Protein AF-A0AAN6MB49-F1 (afdb_monomer_lite)

Secondary structure (DSSP, 8-state):
-----PPP-TT----HHHHHHHHTSTT------HHHHHHHHHHHHHHHHHHHHHHHHHHHHHHHHHHHHHHHH-HHHHHHHHHHHHHHHHHHHHHHHHHHHHHHHHHHHHHT-GGGT------HHHHHHHHHHHHHHHHHHHHHHHHHHTSPPHHHHHTTSS----------

Structure (mmCIF, N/CA/C/O backbone):
data_AF-A0AAN6MB49-F1
#
_entry.id   AF-A0AAN6MB49-F1
#
loop_
_atom_site.group_PDB
_atom_site.id
_atom_site.type_symbol
_atom_site.label_atom_id
_atom_site.label_alt_id
_atom_site.label_comp_id
_atom_site.label_asym_id
_atom_site.label_entity_id
_atom_site.label_seq_id
_atom_site.pdbx_PDB_ins_code
_atom_site.Cartn_x
_atom_site.Cartn_y
_atom_site.Cartn_z
_atom_site.occupancy
_atom_site.B_iso_or_equiv
_atom_site.auth_seq_id
_atom_site.auth_comp_id
_atom_site.auth_asym_id
_atom_site.auth_atom_id
_atom_site.pdbx_PDB_model_num
ATOM 1 N N . GLY A 1 1 ? -34.827 0.804 7.823 1.00 46.06 1 GLY A N 1
ATOM 2 C CA . GLY A 1 1 ? -33.842 1.177 6.790 1.00 46.06 1 GLY A CA 1
ATOM 3 C C . GLY A 1 1 ? -32.952 2.252 7.360 1.00 46.06 1 GLY A C 1
ATOM 4 O O . GLY A 1 1 ? -33.465 3.078 8.101 1.00 46.06 1 GLY A O 1
ATOM 5 N N . ILE A 1 2 ? -31.649 2.209 7.085 1.00 53.31 2 ILE A N 1
ATOM 6 C CA . ILE A 1 2 ? -30.709 3.249 7.525 1.00 53.31 2 ILE A CA 1
ATOM 7 C C . ILE A 1 2 ? -31.136 4.607 6.949 1.00 53.31 2 ILE A C 1
ATOM 9 O O . ILE A 1 2 ? -31.195 4.780 5.736 1.00 53.31 2 ILE A O 1
ATOM 13 N N . THR A 1 3 ? -31.508 5.545 7.814 1.00 75.94 3 THR A N 1
ATOM 14 C CA . THR A 1 3 ? -32.017 6.869 7.417 1.00 75.94 3 THR A CA 1
ATOM 15 C C . THR A 1 3 ? -30.900 7.890 7.225 1.00 75.94 3 THR A C 1
ATOM 17 O O . THR A 1 3 ? -31.117 8.908 6.573 1.00 75.94 3 THR A O 1
ATOM 20 N N . PHE A 1 4 ? -29.699 7.612 7.743 1.00 71.88 4 PHE A N 1
ATOM 21 C CA . PHE A 1 4 ? -28.551 8.504 7.653 1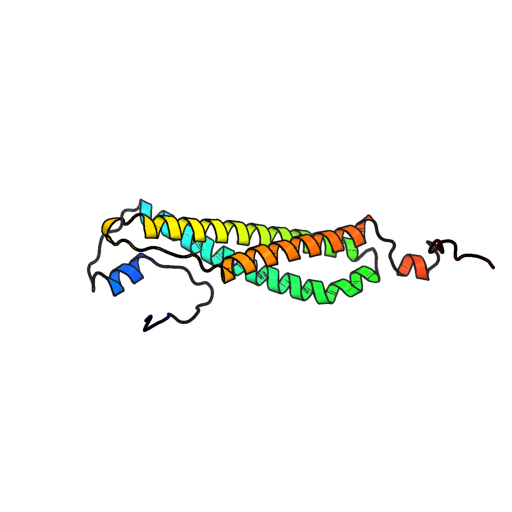.00 71.88 4 PHE A CA 1
ATOM 22 C C . PHE A 1 4 ? -27.232 7.722 7.617 1.00 71.88 4 PHE A C 1
ATOM 24 O O . PHE A 1 4 ? -27.004 6.824 8.428 1.00 71.88 4 PHE A O 1
ATOM 31 N N . CYS A 1 5 ? -26.352 8.079 6.681 1.00 74.06 5 CYS A N 1
ATOM 32 C CA . CYS A 1 5 ? -24.956 7.653 6.668 1.00 74.06 5 CYS A CA 1
ATOM 33 C C . CYS A 1 5 ? -24.071 8.891 6.758 1.00 74.06 5 CYS A C 1
ATOM 35 O O . CYS A 1 5 ? -24.275 9.853 6.017 1.00 74.06 5 CYS A O 1
ATOM 37 N N . SER A 1 6 ? -23.076 8.850 7.643 1.00 75.88 6 SER A N 1
ATOM 38 C CA . SER A 1 6 ? -22.078 9.914 7.735 1.00 75.88 6 SER A CA 1
ATOM 39 C C . SER A 1 6 ? -21.291 10.017 6.417 1.00 75.88 6 SER A C 1
ATOM 41 O O . SER A 1 6 ? -20.937 8.976 5.848 1.00 75.88 6 SER A O 1
ATOM 43 N N . PRO A 1 7 ? -21.022 11.231 5.901 1.00 79.00 7 PRO A N 1
ATOM 44 C CA . PRO A 1 7 ? -20.226 11.401 4.693 1.00 79.00 7 PRO A CA 1
ATOM 45 C C . PRO A 1 7 ? -18.797 10.865 4.895 1.00 79.00 7 PRO A C 1
ATOM 47 O O . PRO A 1 7 ? -18.259 10.922 6.005 1.00 79.00 7 PRO A O 1
ATOM 50 N N . PRO A 1 8 ? -18.146 10.356 3.834 1.00 76.88 8 PRO A N 1
ATOM 51 C CA . PRO A 1 8 ? -16.776 9.873 3.931 1.00 76.88 8 PRO A CA 1
ATOM 52 C C . PRO A 1 8 ? -15.842 11.032 4.291 1.00 76.88 8 PRO A C 1
ATOM 54 O O . PRO A 1 8 ? -15.819 12.059 3.614 1.00 76.88 8 PRO A O 1
ATOM 57 N N . THR A 1 9 ? -15.049 10.862 5.346 1.00 79.00 9 THR A N 1
ATOM 58 C CA . THR A 1 9 ? -14.037 11.840 5.757 1.00 79.00 9 THR A CA 1
ATOM 59 C C . THR A 1 9 ? -12.636 11.281 5.526 1.00 79.00 9 THR A C 1
ATOM 61 O O . THR A 1 9 ? -12.364 10.094 5.719 1.00 79.00 9 THR A O 1
ATOM 64 N N . THR A 1 10 ? -11.720 12.132 5.068 1.00 82.94 10 THR A N 1
ATOM 65 C CA . THR A 1 10 ? -10.302 11.772 4.946 1.00 82.94 10 THR A CA 1
ATOM 66 C C . THR A 1 10 ? -9.704 11.572 6.333 1.00 82.94 10 THR A C 1
ATOM 68 O O . THR A 1 10 ? -9.985 12.372 7.224 1.00 82.94 10 THR A O 1
ATOM 71 N N . LEU A 1 11 ? -8.852 10.554 6.510 1.00 82.19 11 LEU A N 1
ATOM 72 C CA . LEU A 1 11 ? -8.263 10.212 7.817 1.00 82.19 11 LEU A CA 1
ATOM 73 C C . LEU A 1 11 ? -9.321 9.920 8.894 1.00 82.19 11 LEU A C 1
ATOM 75 O O . LEU A 1 11 ? -9.118 10.226 10.074 1.00 82.19 11 LEU A O 1
ATOM 79 N N . TYR A 1 12 ? -10.443 9.328 8.476 1.00 81.38 12 TYR A N 1
ATOM 80 C CA . TYR A 1 12 ? -11.497 8.905 9.383 1.00 81.38 12 TYR A CA 1
ATOM 81 C C . TYR A 1 12 ? -10.952 7.981 10.476 1.00 81.38 12 TYR A C 1
ATOM 83 O O . TYR A 1 12 ? -10.120 7.098 10.242 1.00 81.38 12 TYR A O 1
ATOM 91 N N . TRP A 1 13 ? -11.467 8.178 11.680 1.00 83.50 13 TRP A N 1
ATOM 92 C CA . TRP A 1 13 ? -11.308 7.268 12.796 1.00 83.50 13 TRP A CA 1
ATOM 93 C C . TRP A 1 13 ? -12.643 7.209 13.534 1.00 83.50 13 TRP A C 1
ATOM 95 O O . TRP A 1 13 ? -13.368 8.204 13.604 1.00 83.50 13 TRP A O 1
ATOM 105 N N . PHE A 1 14 ? -12.985 6.033 14.045 1.00 75.69 14 PHE A N 1
ATOM 106 C CA . PHE A 1 14 ? -14.216 5.844 14.796 1.00 75.69 14 PHE A CA 1
ATOM 107 C C . PHE A 1 14 ? -14.004 6.320 16.234 1.00 75.69 14 PHE A C 1
ATOM 109 O O . PHE A 1 14 ? -13.215 5.716 16.960 1.00 75.69 14 PHE A O 1
ATOM 116 N N . ASP A 1 15 ? -14.691 7.394 16.628 1.00 80.94 15 ASP A N 1
ATOM 117 C CA . ASP A 1 15 ? -14.724 7.865 18.011 1.00 80.94 15 ASP A CA 1
ATOM 118 C C . ASP A 1 15 ? -15.928 7.254 18.740 1.00 80.94 15 ASP A C 1
ATOM 120 O O . ASP A 1 15 ? -17.049 7.742 18.594 1.00 80.94 15 ASP A O 1
ATOM 124 N N . PRO A 1 16 ? -15.742 6.178 19.520 1.00 73.69 16 PRO A N 1
ATOM 125 C CA . PRO A 1 16 ? -16.865 5.518 20.166 1.00 73.69 16 PRO A CA 1
ATOM 126 C C . PRO A 1 16 ? -17.519 6.405 21.232 1.00 73.69 16 PRO A C 1
ATOM 128 O O . PRO A 1 16 ? -18.706 6.244 21.483 1.00 73.69 16 PRO A O 1
ATOM 131 N N . VAL A 1 17 ? -16.790 7.339 21.857 1.00 74.06 17 VAL A N 1
ATOM 132 C CA . VAL A 1 17 ? -17.322 8.125 22.983 1.00 74.06 17 VAL A CA 1
ATOM 133 C C . VAL A 1 17 ? -18.377 9.093 22.484 1.00 74.06 17 VAL A C 1
ATOM 135 O O . VAL A 1 17 ? -19.509 9.048 22.949 1.00 74.06 17 VAL A O 1
ATOM 138 N N . THR A 1 18 ? -18.021 9.918 21.501 1.00 73.62 18 THR A N 1
ATOM 139 C CA . THR A 1 18 ? -18.925 10.934 20.954 1.00 73.62 18 THR A CA 1
ATOM 140 C C . THR A 1 18 ? -20.131 10.313 20.259 1.00 73.62 18 THR A C 1
ATOM 142 O O . THR A 1 18 ? -21.243 10.816 20.404 1.00 73.62 18 THR A O 1
ATOM 145 N N . ILE A 1 19 ? -19.938 9.194 19.556 1.00 76.12 19 ILE A N 1
ATOM 146 C CA . ILE A 1 19 ? -21.025 8.477 18.885 1.00 76.12 19 ILE A CA 1
ATOM 147 C C . ILE A 1 19 ? -21.990 7.871 19.908 1.00 76.12 19 ILE A C 1
ATOM 149 O O . ILE A 1 19 ? -23.195 8.077 19.801 1.00 76.12 19 ILE A O 1
ATOM 153 N N . LEU A 1 20 ? -21.492 7.192 20.946 1.00 70.94 20 LEU A N 1
ATOM 154 C CA . LEU A 1 20 ? -22.362 6.601 21.967 1.00 70.94 20 LEU A CA 1
ATOM 155 C C . LEU A 1 20 ? -23.069 7.673 22.817 1.00 70.94 20 LEU A C 1
ATOM 157 O O . LEU A 1 20 ? -24.234 7.491 23.165 1.00 70.94 20 LEU A O 1
ATOM 161 N N . THR A 1 21 ? -22.423 8.808 23.115 1.00 70.62 21 THR A N 1
ATOM 162 C CA . THR A 1 21 ? -23.071 9.914 23.846 1.00 70.62 21 THR A CA 1
ATOM 163 C C . THR A 1 21 ? -24.092 10.672 23.002 1.00 70.62 21 THR A C 1
ATOM 165 O O . THR A 1 21 ? -25.095 11.129 23.534 1.00 70.62 21 THR A O 1
ATOM 168 N N . ASN A 1 22 ? -23.882 10.810 21.692 1.00 72.81 22 ASN A N 1
ATOM 169 C CA . ASN A 1 22 ? -24.856 11.488 20.834 1.00 72.81 22 ASN A CA 1
ATOM 170 C C . ASN A 1 22 ? -26.081 10.612 20.542 1.00 72.81 22 ASN A C 1
ATOM 172 O O . ASN A 1 22 ? -27.184 11.141 20.452 1.00 72.81 22 ASN A O 1
ATOM 176 N N . GLU A 1 23 ? -25.896 9.293 20.428 1.00 72.25 23 GLU A N 1
ATOM 177 C CA . GLU A 1 23 ? -26.962 8.374 20.008 1.00 72.25 23 GLU A CA 1
ATOM 178 C C . GLU A 1 23 ? -27.712 7.704 21.175 1.00 72.25 23 GLU A C 1
ATOM 180 O O . GLU A 1 23 ? -28.893 7.397 21.032 1.00 72.25 23 GLU A O 1
ATOM 185 N N . LEU A 1 24 ? -27.072 7.459 22.331 1.00 62.91 24 LEU A N 1
ATOM 186 C CA . LEU A 1 24 ? -27.683 6.684 23.431 1.00 62.91 24 LEU A CA 1
ATOM 187 C C . LEU A 1 24 ? -27.876 7.461 24.742 1.00 62.91 24 LEU A C 1
ATOM 189 O O . LEU A 1 24 ? -28.758 7.111 25.523 1.00 62.91 24 LEU A O 1
ATOM 193 N N . LEU A 1 25 ? -27.078 8.497 25.018 1.00 60.28 25 LEU A N 1
ATOM 194 C CA . LEU A 1 25 ? -27.180 9.287 26.251 1.00 60.28 25 LEU A CA 1
ATOM 195 C C . LEU A 1 25 ? -27.025 10.774 25.933 1.00 60.28 25 LEU A C 1
ATOM 197 O O . LEU A 1 25 ? -25.940 11.307 26.139 1.00 60.28 25 LEU A O 1
ATOM 201 N N . SER A 1 26 ? -28.087 11.440 25.468 1.00 59.19 26 SER A N 1
ATOM 202 C CA . SER A 1 26 ? -28.116 12.878 25.147 1.00 59.19 26 SER A CA 1
ATOM 203 C C . SER A 1 26 ? -27.542 13.771 26.274 1.00 59.19 26 SER A C 1
ATOM 205 O O . SER A 1 26 ? -28.283 14.341 27.074 1.00 59.19 26 SER A O 1
ATOM 207 N N . GLY A 1 27 ? -26.214 13.893 26.354 1.00 55.19 27 GLY A N 1
ATOM 208 C CA . GLY A 1 27 ? -25.488 14.731 27.310 1.00 55.19 27 GLY A CA 1
ATOM 209 C C . GLY A 1 27 ? -25.011 14.103 28.632 1.00 55.19 27 GLY A C 1
ATOM 210 O O . GLY A 1 27 ? -24.594 14.866 29.502 1.00 55.19 27 GLY A O 1
ATOM 211 N N . ALA A 1 28 ? -25.012 12.778 28.839 1.00 57.25 28 ALA A N 1
ATOM 212 C CA . ALA A 1 28 ? -24.446 12.219 30.081 1.00 57.25 28 ALA A CA 1
ATOM 213 C C . ALA A 1 28 ? -22.927 11.997 29.961 1.00 57.25 28 ALA A C 1
ATOM 215 O O . ALA A 1 28 ? -22.466 11.112 29.241 1.00 57.25 28 ALA A O 1
ATOM 216 N N . THR A 1 29 ? -22.139 12.797 30.685 1.00 50.56 29 THR A N 1
ATOM 217 C CA . THR A 1 29 ? -20.682 12.627 30.748 1.00 50.56 29 THR A CA 1
ATOM 218 C C . THR A 1 29 ? -20.351 11.449 31.667 1.00 50.56 29 THR A C 1
ATOM 220 O O . THR A 1 29 ? -20.634 11.474 32.864 1.00 50.56 29 THR A O 1
ATOM 223 N N . ILE A 1 30 ? -19.781 10.382 31.111 1.00 57.66 30 ILE A N 1
ATOM 224 C CA . ILE A 1 30 ? -19.249 9.264 31.892 1.00 57.66 30 ILE A CA 1
ATOM 225 C C . ILE A 1 30 ? -17.737 9.442 31.903 1.00 57.66 30 ILE A C 1
ATOM 227 O O . ILE A 1 30 ? -17.105 9.502 30.850 1.00 57.66 30 ILE A O 1
ATOM 231 N N . ALA A 1 31 ? -17.152 9.560 33.094 1.00 53.25 31 ALA A N 1
ATOM 232 C CA . ALA A 1 31 ? -15.706 9.598 33.249 1.00 53.25 31 ALA A CA 1
ATOM 233 C C . ALA A 1 31 ? -15.125 8.255 32.777 1.00 53.25 31 ALA A C 1
ATOM 235 O O . ALA A 1 31 ? -15.196 7.251 33.486 1.00 53.25 31 ALA A O 1
ATOM 236 N N . LEU A 1 32 ? -14.598 8.221 31.550 1.00 62.84 32 LEU A N 1
ATOM 237 C CA . LEU A 1 32 ? -13.980 7.021 31.002 1.00 62.84 32 LEU A CA 1
ATOM 238 C C . LEU A 1 32 ? -12.669 6.721 31.754 1.00 62.84 32 LEU A C 1
ATOM 240 O O . LEU A 1 32 ? -11.809 7.601 31.846 1.00 62.84 32 LEU A O 1
ATOM 244 N N . PRO A 1 33 ? -12.478 5.488 32.260 1.00 69.62 33 PRO A N 1
ATOM 245 C CA . PRO A 1 33 ? -11.243 5.089 32.923 1.00 69.62 33 PRO A CA 1
ATOM 246 C C . PRO A 1 33 ? -10.034 5.220 31.985 1.00 69.62 33 PRO A C 1
ATOM 248 O O . PRO A 1 33 ? -10.123 4.992 30.775 1.00 69.62 33 PRO A O 1
ATOM 251 N N . SER A 1 34 ? -8.875 5.545 32.564 1.00 69.25 34 SER A N 1
ATOM 252 C CA . SER A 1 34 ? -7.621 5.854 31.856 1.00 69.25 34 SER A CA 1
ATOM 253 C C . SER A 1 34 ? -7.118 4.745 30.919 1.00 69.25 34 SER A C 1
ATOM 255 O O . SER A 1 34 ? -6.362 5.015 29.992 1.00 69.25 34 SER A O 1
ATOM 257 N N . GLN A 1 35 ? -7.563 3.504 31.108 1.00 70.31 35 GLN A N 1
ATOM 258 C CA . GLN A 1 35 ? -7.206 2.365 30.257 1.00 70.31 35 GLN A CA 1
ATOM 259 C C . GLN A 1 35 ? -7.886 2.420 28.878 1.00 70.31 35 GLN A C 1
ATOM 261 O O . GLN A 1 35 ? -7.300 2.009 27.877 1.00 70.31 35 GLN A O 1
ATOM 266 N N . ILE A 1 36 ? -9.105 2.964 28.799 1.00 69.12 36 ILE A N 1
ATOM 267 C CA . ILE A 1 36 ? -9.886 3.010 27.555 1.00 69.12 36 ILE A CA 1
ATOM 268 C C . ILE A 1 36 ? -9.334 4.100 26.630 1.00 69.12 36 ILE A C 1
ATOM 270 O O . ILE A 1 36 ? -9.113 3.852 25.447 1.00 69.12 36 ILE A O 1
ATOM 274 N N . VAL A 1 37 ? -8.995 5.276 27.167 1.00 74.31 37 VAL A N 1
ATOM 275 C CA . VAL A 1 37 ? -8.420 6.382 26.375 1.00 74.31 37 VAL A CA 1
ATOM 276 C C . VAL A 1 37 ? -7.098 6.002 25.693 1.00 74.31 37 VAL A C 1
ATOM 278 O O . VAL A 1 37 ? -6.832 6.448 24.573 1.00 74.31 37 VAL A O 1
ATOM 281 N N . THR A 1 38 ? -6.298 5.116 26.297 1.00 79.31 38 THR A N 1
ATOM 282 C CA . THR A 1 38 ? -5.069 4.599 25.675 1.00 79.31 38 THR A CA 1
ATOM 283 C C . THR A 1 38 ? -5.379 3.726 24.457 1.00 79.31 38 THR A C 1
ATOM 285 O O . THR A 1 38 ? -4.782 3.923 23.399 1.00 79.31 38 THR A O 1
ATOM 288 N N . ILE A 1 39 ? -6.351 2.814 24.559 1.00 78.25 39 ILE A N 1
ATOM 289 C CA . ILE A 1 39 ? -6.762 1.933 23.451 1.00 78.25 39 ILE A CA 1
ATOM 290 C C . ILE A 1 39 ? -7.373 2.750 22.306 1.00 78.25 39 ILE A C 1
ATOM 292 O O . ILE A 1 39 ? -7.043 2.521 21.143 1.00 78.25 39 ILE A O 1
ATOM 296 N N . LEU A 1 40 ? -8.202 3.748 22.626 1.00 75.94 40 LEU A N 1
ATOM 297 C CA . LEU A 1 40 ? -8.775 4.661 21.631 1.00 75.94 40 LEU A CA 1
ATOM 298 C C . LEU A 1 40 ? -7.688 5.428 20.872 1.00 75.94 40 LEU A C 1
ATOM 300 O O . LEU A 1 40 ? -7.783 5.592 19.657 1.00 75.94 40 LEU A O 1
ATOM 304 N N . THR A 1 41 ? -6.630 5.856 21.564 1.00 80.44 41 THR A N 1
ATOM 305 C CA . THR A 1 41 ? -5.500 6.547 20.926 1.00 80.44 41 THR A CA 1
ATOM 306 C C . THR A 1 41 ? -4.764 5.626 19.953 1.00 80.44 41 THR A C 1
ATOM 308 O O . THR A 1 41 ? -4.461 6.032 18.830 1.00 80.44 41 THR A O 1
ATOM 311 N N . VAL A 1 42 ? -4.533 4.367 20.337 1.00 83.94 42 VAL A N 1
ATOM 312 C CA . VAL A 1 42 ? -3.912 3.369 19.452 1.00 83.94 42 VAL A CA 1
ATOM 313 C C . VAL A 1 42 ? -4.787 3.098 18.229 1.00 83.94 42 VAL A C 1
ATOM 315 O O . VAL A 1 42 ? -4.281 3.105 17.109 1.00 83.94 42 VAL A O 1
ATOM 318 N N . LEU A 1 43 ? -6.098 2.920 18.415 1.00 82.88 43 LEU A N 1
ATOM 319 C CA . LEU A 1 43 ? -7.044 2.699 17.316 1.00 82.88 43 LEU A CA 1
ATOM 320 C C . LEU A 1 43 ? -7.096 3.887 16.351 1.00 82.88 43 LEU A C 1
ATOM 322 O O . LEU A 1 43 ? -7.098 3.693 15.135 1.00 82.88 43 LEU A O 1
ATOM 326 N N . ARG A 1 44 ? -7.081 5.115 16.877 1.00 84.31 44 ARG A N 1
ATOM 327 C CA . ARG A 1 44 ? -7.035 6.340 16.072 1.00 84.31 44 ARG A CA 1
ATOM 328 C C . ARG A 1 44 ? -5.795 6.379 15.187 1.00 84.31 44 ARG A C 1
ATOM 330 O O . ARG A 1 44 ? -5.913 6.579 13.979 1.00 84.31 44 ARG A O 1
ATOM 337 N N . ILE A 1 45 ? -4.624 6.150 15.779 1.00 87.00 45 ILE A N 1
ATOM 338 C CA . ILE A 1 45 ? -3.350 6.129 15.053 1.00 87.00 45 ILE A CA 1
ATOM 339 C C . ILE A 1 45 ? -3.357 5.003 14.013 1.00 87.00 45 ILE A C 1
ATOM 341 O O . ILE A 1 45 ? -3.005 5.236 12.860 1.00 87.00 45 ILE A O 1
ATOM 345 N N . ALA A 1 46 ? -3.818 3.806 14.379 1.00 87.12 46 ALA A N 1
ATOM 346 C CA . ALA A 1 46 ? -3.874 2.663 13.475 1.00 87.12 46 ALA A CA 1
ATOM 347 C C . ALA A 1 46 ? -4.782 2.919 12.258 1.00 87.12 46 ALA A C 1
ATOM 349 O O . ALA A 1 46 ? -4.378 2.628 11.132 1.00 87.12 46 ALA A O 1
ATOM 350 N N . SER A 1 47 ? -5.962 3.518 12.458 1.00 87.56 47 SER A N 1
ATOM 351 C CA . SER A 1 47 ? -6.888 3.880 11.371 1.00 87.56 47 SER A CA 1
ATOM 352 C C . SER A 1 47 ? -6.265 4.895 10.406 1.00 87.56 47 SER A C 1
ATOM 354 O O . SER A 1 47 ? -6.313 4.727 9.185 1.00 87.56 47 SER A O 1
ATOM 356 N N . GLN A 1 48 ? -5.609 5.927 10.945 1.00 90.00 48 GLN A N 1
ATOM 357 C CA . GLN A 1 48 ? -4.935 6.942 10.133 1.00 90.00 48 GLN A CA 1
ATOM 358 C C . GLN A 1 48 ? -3.733 6.372 9.369 1.00 90.00 48 GLN A C 1
ATOM 360 O O . GLN A 1 48 ? -3.556 6.682 8.189 1.00 90.00 48 GLN A O 1
ATOM 365 N N . ILE A 1 49 ? -2.943 5.502 10.007 1.00 89.56 49 ILE A N 1
ATOM 366 C CA . ILE A 1 49 ? -1.814 4.810 9.372 1.00 89.56 49 ILE A CA 1
ATOM 367 C C . ILE A 1 49 ? -2.302 3.900 8.244 1.00 89.56 49 ILE A C 1
ATOM 369 O O . ILE A 1 49 ? -1.743 3.948 7.151 1.00 89.56 49 ILE A O 1
ATOM 373 N N . MET A 1 50 ? -3.359 3.113 8.468 1.00 90.81 50 MET A N 1
ATOM 374 C CA . MET A 1 50 ? -3.945 2.243 7.444 1.00 90.81 50 MET A CA 1
ATOM 375 C C . MET A 1 50 ? -4.346 3.051 6.203 1.00 90.81 50 MET A C 1
ATOM 377 O O . MET A 1 50 ? -3.964 2.698 5.086 1.00 90.81 50 MET A O 1
ATOM 381 N N . PHE A 1 51 ? -5.067 4.162 6.395 1.00 90.19 51 PHE A N 1
ATOM 382 C CA . PHE A 1 51 ? -5.472 5.041 5.297 1.00 90.19 51 PHE A CA 1
ATOM 383 C C . PHE A 1 51 ? -4.262 5.631 4.558 1.00 90.19 51 PHE A C 1
ATOM 385 O O . PHE A 1 51 ? -4.202 5.589 3.328 1.00 90.19 51 PHE A O 1
ATOM 392 N N . GLY A 1 52 ? -3.267 6.129 5.299 1.00 92.19 52 GLY A N 1
ATOM 393 C CA . GLY A 1 52 ? -2.031 6.661 4.725 1.00 92.19 52 GLY A CA 1
ATOM 394 C C . GLY A 1 52 ? -1.257 5.619 3.916 1.00 92.19 52 GLY A C 1
ATOM 395 O O . GLY A 1 52 ? -0.808 5.909 2.807 1.00 92.19 52 GLY A O 1
ATOM 396 N N . PHE A 1 53 ? -1.138 4.390 4.415 1.00 94.31 53 PHE A N 1
ATOM 397 C CA . PHE A 1 53 ? -0.450 3.301 3.722 1.00 94.31 53 PHE A CA 1
ATOM 398 C C . PHE A 1 53 ? -1.159 2.876 2.435 1.00 94.31 53 PHE A C 1
ATOM 400 O O . PHE A 1 53 ? -0.499 2.719 1.410 1.00 94.31 53 PHE A O 1
ATOM 407 N N . PHE A 1 54 ? -2.489 2.762 2.427 1.00 93.25 54 PHE A N 1
ATOM 408 C CA . PHE A 1 54 ? -3.208 2.478 1.181 1.00 93.25 54 PHE A CA 1
ATOM 409 C C . PHE A 1 54 ? -3.098 3.620 0.169 1.00 93.25 54 PHE A C 1
ATOM 411 O O . PHE A 1 54 ? -2.888 3.363 -1.018 1.00 93.25 54 PHE A O 1
ATOM 418 N N . LEU A 1 55 ? -3.178 4.876 0.616 1.00 93.69 55 LEU A N 1
ATOM 419 C CA . LEU A 1 55 ? -3.056 6.030 -0.274 1.00 93.69 55 LEU A CA 1
ATOM 420 C C . LEU A 1 55 ? -1.652 6.119 -0.889 1.00 93.69 55 LEU A C 1
ATOM 422 O O . LEU A 1 55 ? -1.505 6.193 -2.108 1.00 93.69 55 LEU A O 1
ATOM 426 N N . THR A 1 56 ? -0.615 6.054 -0.053 1.00 94.12 56 THR A N 1
ATOM 427 C CA . THR A 1 56 ? 0.789 6.073 -0.498 1.00 94.12 56 THR A CA 1
ATOM 428 C C . THR A 1 56 ? 1.104 4.911 -1.430 1.00 94.12 56 THR A C 1
ATOM 430 O O . THR A 1 56 ? 1.718 5.125 -2.473 1.00 94.12 56 THR A O 1
ATOM 433 N N . ALA A 1 57 ? 0.627 3.701 -1.129 1.00 94.38 57 ALA A N 1
ATOM 434 C CA . ALA A 1 57 ? 0.796 2.552 -2.006 1.00 94.38 57 ALA A CA 1
ATOM 435 C C . ALA A 1 57 ? 0.090 2.724 -3.357 1.00 94.38 57 ALA A C 1
ATOM 437 O O . ALA A 1 57 ? 0.627 2.303 -4.383 1.00 94.38 57 ALA A O 1
ATOM 438 N N . THR A 1 58 ? -1.087 3.352 -3.376 1.00 93.00 58 THR A N 1
ATOM 439 C CA . THR A 1 58 ? -1.825 3.637 -4.615 1.00 93.00 58 THR A CA 1
ATOM 440 C C . THR A 1 58 ? -1.045 4.616 -5.492 1.00 93.00 58 THR A C 1
ATOM 442 O O . THR A 1 58 ? -0.872 4.373 -6.686 1.00 93.00 58 THR A O 1
ATOM 445 N N . LEU A 1 59 ? -0.491 5.676 -4.895 1.00 94.62 59 LEU A N 1
ATOM 446 C CA . LEU A 1 59 ? 0.358 6.641 -5.598 1.00 94.62 59 LEU A CA 1
ATOM 447 C C . LEU A 1 59 ? 1.662 6.005 -6.098 1.00 94.62 59 LEU A C 1
ATOM 449 O O . LEU A 1 59 ? 2.040 6.211 -7.250 1.00 94.62 59 LEU A O 1
ATOM 453 N N . LEU A 1 60 ? 2.320 5.182 -5.275 1.00 93.06 60 LEU A N 1
ATOM 454 C CA . LEU A 1 60 ? 3.502 4.423 -5.695 1.00 93.06 60 LEU A CA 1
ATOM 455 C C . LEU A 1 60 ? 3.180 3.496 -6.868 1.00 93.06 60 LEU A C 1
ATOM 457 O O . LEU A 1 60 ? 3.953 3.431 -7.818 1.00 93.06 60 LEU A O 1
ATOM 461 N N . SER A 1 61 ? 2.037 2.811 -6.829 1.00 93.69 61 SER A N 1
ATOM 462 C CA . SER A 1 61 ? 1.599 1.920 -7.910 1.00 93.69 61 SER A CA 1
ATOM 463 C C . SER A 1 61 ? 1.350 2.693 -9.205 1.00 93.69 61 SER A C 1
ATOM 465 O O . SER A 1 61 ? 1.787 2.257 -10.267 1.00 93.69 61 SER A O 1
ATOM 467 N N . PHE A 1 62 ? 0.725 3.872 -9.122 1.00 93.75 62 PHE A N 1
ATOM 468 C CA . PHE A 1 62 ? 0.538 4.761 -10.269 1.00 93.75 62 PHE A CA 1
ATOM 469 C C . PHE A 1 62 ? 1.880 5.153 -10.895 1.00 93.75 62 PHE A C 1
ATOM 471 O O . PHE A 1 62 ? 2.077 4.986 -12.094 1.00 93.75 62 PHE A O 1
ATOM 478 N N . VAL A 1 63 ? 2.840 5.589 -10.077 1.00 92.62 63 VAL A N 1
ATOM 479 C CA . VAL A 1 63 ? 4.189 5.960 -10.527 1.00 92.62 63 VAL A CA 1
ATOM 480 C C . VAL A 1 63 ? 4.938 4.762 -11.128 1.00 92.62 63 VAL A C 1
ATOM 482 O O . VAL A 1 63 ? 5.569 4.897 -12.179 1.00 92.62 63 VAL A O 1
ATOM 485 N N . LEU A 1 64 ? 4.826 3.577 -10.519 1.00 90.50 64 LEU A N 1
ATOM 486 C CA . LEU A 1 64 ? 5.429 2.344 -11.028 1.00 90.50 64 LEU A CA 1
ATOM 487 C C . LEU A 1 64 ? 4.919 1.996 -12.428 1.00 90.50 64 LEU A C 1
ATOM 489 O O . LEU A 1 64 ? 5.739 1.660 -13.275 1.00 90.50 64 LEU A O 1
ATOM 493 N N . ILE A 1 65 ? 3.620 2.154 -12.708 1.00 90.69 65 ILE A N 1
ATOM 494 C CA . ILE A 1 65 ? 3.046 1.891 -14.040 1.00 90.69 65 ILE A CA 1
ATOM 495 C C . ILE A 1 65 ? 3.734 2.738 -15.125 1.00 90.69 65 ILE A C 1
ATOM 497 O O . ILE A 1 65 ? 4.072 2.211 -16.186 1.00 90.69 65 ILE A O 1
ATOM 501 N N . PHE A 1 66 ? 4.005 4.022 -14.861 1.00 90.81 66 PHE A N 1
ATOM 502 C CA . PHE A 1 66 ? 4.708 4.891 -15.819 1.00 90.81 66 PHE A CA 1
ATOM 503 C C . PHE A 1 6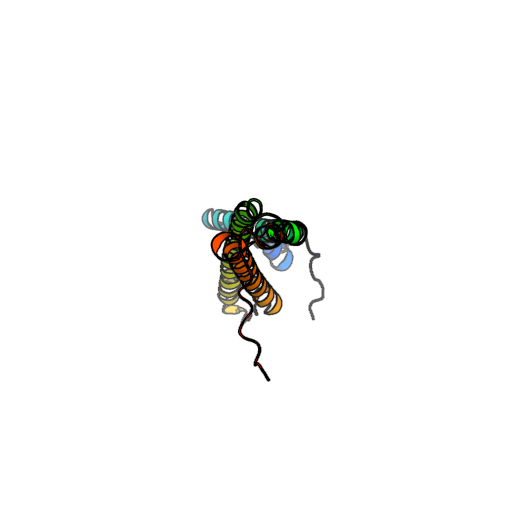6 ? 6.200 4.582 -15.940 1.00 90.81 66 PHE A C 1
ATOM 505 O O . PHE A 1 66 ? 6.786 4.791 -17.002 1.00 90.81 66 PHE A O 1
ATOM 512 N N . LEU A 1 67 ? 6.829 4.085 -14.874 1.00 87.50 67 LEU A N 1
ATOM 513 C CA . LEU A 1 67 ? 8.251 3.741 -14.871 1.00 87.50 67 LEU A CA 1
ATOM 514 C C . LEU A 1 67 ? 8.530 2.328 -15.413 1.00 87.50 67 LEU A C 1
ATOM 516 O O . LEU A 1 67 ? 9.639 2.071 -15.884 1.00 87.50 67 LEU A O 1
ATOM 520 N N . SER A 1 68 ? 7.559 1.409 -15.401 1.00 87.50 68 SER A N 1
ATOM 521 C CA . SER A 1 68 ? 7.730 0.028 -15.878 1.00 87.50 68 SER A CA 1
ATOM 522 C C . SER A 1 68 ? 8.278 -0.087 -17.317 1.00 87.50 68 SER A C 1
ATOM 524 O O . SER A 1 68 ? 9.152 -0.929 -17.538 1.00 87.50 68 SER A O 1
ATOM 526 N N . PRO A 1 69 ? 7.891 0.752 -18.305 1.00 83.88 69 PRO A N 1
ATOM 527 C CA . PRO A 1 69 ? 8.498 0.733 -19.641 1.00 83.88 69 PRO A CA 1
ATOM 528 C C . PRO A 1 69 ? 10.009 1.023 -19.638 1.00 83.88 69 PRO A C 1
ATOM 530 O O . PRO A 1 69 ? 10.755 0.464 -20.449 1.00 83.88 69 PRO A O 1
ATOM 533 N N . LEU A 1 70 ? 10.488 1.859 -18.709 1.00 80.44 70 LEU A N 1
ATOM 534 C CA . LEU A 1 70 ? 11.912 2.187 -18.579 1.00 80.44 70 LEU A CA 1
ATOM 535 C C . LEU A 1 70 ? 12.724 0.985 -18.073 1.00 80.44 70 LEU A C 1
ATOM 537 O O . LEU A 1 70 ? 13.862 0.795 -18.516 1.00 80.44 70 LEU A O 1
ATOM 541 N N . ALA A 1 71 ? 12.123 0.128 -17.236 1.00 78.94 71 ALA A N 1
ATOM 542 C CA . ALA A 1 71 ? 12.732 -1.119 -16.761 1.00 78.94 71 ALA A CA 1
ATOM 543 C C . ALA A 1 71 ? 13.126 -2.052 -17.918 1.00 78.94 71 ALA A C 1
ATOM 545 O O . ALA A 1 71 ? 14.169 -2.702 -17.881 1.00 78.94 71 ALA A O 1
ATOM 546 N N . ILE A 1 72 ? 12.313 -2.085 -18.980 1.00 75.19 72 ILE A N 1
ATOM 547 C CA . ILE A 1 72 ? 12.525 -2.950 -20.150 1.00 75.19 72 ILE A CA 1
ATOM 548 C C . ILE A 1 72 ? 13.722 -2.461 -20.984 1.00 75.19 72 ILE A C 1
ATOM 550 O O . ILE A 1 72 ? 14.459 -3.265 -21.567 1.00 75.19 72 ILE A O 1
ATOM 554 N N . SER A 1 73 ? 13.933 -1.141 -21.036 1.00 73.00 73 SER A N 1
ATOM 555 C CA . SER A 1 73 ? 14.991 -0.511 -21.835 1.00 73.00 73 SER A CA 1
ATOM 556 C C . SER A 1 73 ? 16.375 -0.630 -21.195 1.00 73.00 73 SER A C 1
ATOM 558 O O . SER A 1 73 ? 17.362 -0.803 -21.911 1.00 73.00 73 SER A O 1
ATOM 560 N N . SER A 1 74 ? 16.479 -0.537 -19.865 1.00 69.94 74 SER A N 1
ATOM 561 C CA . SER A 1 74 ? 17.767 -0.460 -19.169 1.00 69.94 74 SER A CA 1
ATOM 562 C C . SER A 1 74 ? 17.832 -1.371 -17.948 1.00 69.94 74 SER A C 1
ATOM 564 O O . SER A 1 74 ? 17.098 -1.175 -16.985 1.00 69.94 74 SER A O 1
ATOM 566 N N . ARG A 1 75 ? 18.815 -2.282 -17.921 1.00 71.56 75 ARG A N 1
ATOM 567 C CA . ARG A 1 75 ? 19.093 -3.158 -16.764 1.00 71.56 75 ARG A CA 1
ATOM 568 C C . ARG A 1 75 ? 19.496 -2.398 -15.492 1.00 71.56 75 ARG A C 1
ATOM 570 O O . ARG A 1 75 ? 19.399 -2.919 -14.393 1.00 71.56 75 ARG A O 1
ATOM 577 N N . TRP A 1 76 ? 19.947 -1.153 -15.632 1.00 77.44 76 TRP A N 1
ATOM 578 C CA . TRP A 1 76 ? 20.241 -0.293 -14.482 1.00 77.44 76 TRP A CA 1
ATOM 579 C C . TRP A 1 76 ? 18.978 0.227 -13.788 1.00 77.44 76 TRP A C 1
ATOM 581 O O . TRP A 1 76 ? 19.012 0.486 -12.593 1.00 77.44 76 TRP A O 1
ATOM 591 N N . TRP A 1 77 ? 17.859 0.343 -14.511 1.00 80.06 77 TRP A N 1
ATOM 5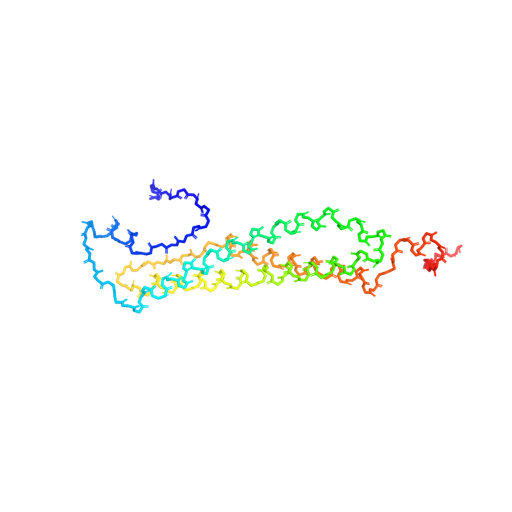92 C CA . TRP A 1 77 ? 16.593 0.833 -13.958 1.00 80.06 77 TRP A CA 1
ATOM 593 C C . TRP A 1 77 ? 15.735 -0.281 -13.346 1.00 80.06 77 TRP A C 1
ATOM 595 O O . TRP A 1 77 ? 14.844 0.003 -12.551 1.00 80.06 77 TRP A O 1
ATOM 605 N N . SER A 1 78 ? 16.022 -1.552 -13.642 1.00 82.75 78 SER A N 1
ATOM 606 C CA . SER A 1 78 ? 15.277 -2.684 -13.077 1.00 82.75 78 SER A CA 1
ATOM 607 C C . SER A 1 78 ? 15.560 -2.915 -11.589 1.00 82.75 78 SER A C 1
ATOM 609 O O . SER A 1 78 ? 14.645 -3.276 -10.858 1.00 82.75 78 SER A O 1
ATOM 611 N N . LEU A 1 79 ? 16.790 -2.669 -11.118 1.00 83.94 79 LEU A N 1
ATOM 612 C CA . LEU A 1 79 ? 17.144 -2.772 -9.694 1.00 83.94 79 LEU A CA 1
ATOM 613 C C . LEU A 1 79 ? 16.379 -1.775 -8.803 1.00 83.94 79 LEU A C 1
ATOM 615 O O . LEU A 1 79 ? 15.712 -2.228 -7.873 1.00 83.94 79 LEU A O 1
ATOM 619 N N . PRO A 1 80 ? 16.408 -0.451 -9.062 1.00 87.56 80 PRO A N 1
ATOM 620 C CA . PRO A 1 80 ? 15.659 0.498 -8.241 1.00 87.56 80 PRO A CA 1
ATOM 621 C C . PRO A 1 80 ? 14.148 0.248 -8.315 1.00 87.56 80 PRO A C 1
ATOM 623 O O . PRO A 1 80 ? 13.471 0.356 -7.298 1.00 87.56 80 PRO A O 1
ATOM 626 N N . LEU A 1 81 ? 13.616 -0.172 -9.469 1.00 89.94 81 LEU A N 1
ATOM 627 C CA . LEU A 1 81 ? 12.196 -0.518 -9.586 1.00 89.94 81 LEU A CA 1
ATOM 628 C C . LEU A 1 81 ? 11.813 -1.770 -8.789 1.00 89.94 81 LEU A C 1
ATOM 630 O O . LEU A 1 81 ? 10.749 -1.786 -8.174 1.00 89.94 81 LEU A O 1
ATOM 634 N N . ALA A 1 82 ? 12.682 -2.783 -8.729 1.00 90.62 82 ALA A N 1
ATOM 635 C CA . ALA A 1 82 ? 12.468 -3.945 -7.871 1.00 90.62 82 ALA A CA 1
ATOM 636 C C . ALA A 1 82 ? 12.418 -3.542 -6.386 1.00 90.62 82 ALA A C 1
ATOM 638 O O . ALA A 1 82 ? 11.499 -3.953 -5.678 1.00 90.62 82 ALA A O 1
ATOM 639 N N . VAL A 1 83 ? 13.325 -2.669 -5.932 1.00 91.00 83 VAL A N 1
ATOM 640 C CA . VAL A 1 83 ? 13.326 -2.152 -4.550 1.00 91.00 83 VAL A CA 1
ATOM 641 C C . VAL A 1 83 ? 12.055 -1.353 -4.248 1.00 91.00 83 VAL A C 1
ATOM 643 O O . VAL A 1 83 ? 11.418 -1.583 -3.223 1.00 91.00 83 VAL A O 1
ATOM 646 N N . VAL A 1 84 ? 11.632 -0.460 -5.148 1.00 92.19 84 VAL A N 1
ATOM 647 C CA . VAL A 1 84 ? 10.394 0.317 -4.963 1.00 92.19 84 VAL A CA 1
ATOM 648 C C . VAL A 1 84 ? 9.166 -0.598 -4.926 1.00 92.19 84 VAL A C 1
ATOM 650 O O . VAL A 1 84 ? 8.306 -0.423 -4.065 1.00 92.19 84 VAL A O 1
ATOM 653 N N . SER A 1 85 ? 9.094 -1.610 -5.797 1.00 93.81 85 SER A N 1
ATOM 654 C CA . SER A 1 85 ? 7.997 -2.589 -5.778 1.00 93.81 85 SER A CA 1
ATOM 655 C C . SER A 1 85 ? 7.982 -3.439 -4.500 1.00 93.81 85 SER A C 1
ATOM 657 O O . SER A 1 85 ? 6.913 -3.739 -3.978 1.00 93.81 85 SER A O 1
ATOM 659 N N . PHE A 1 86 ? 9.151 -3.756 -3.935 1.00 94.50 86 PHE A N 1
ATOM 660 C CA . PHE A 1 86 ? 9.255 -4.450 -2.652 1.00 94.50 86 PHE A CA 1
ATOM 661 C C . PHE A 1 86 ? 8.727 -3.594 -1.495 1.00 94.50 86 PHE A C 1
ATOM 663 O O . PHE A 1 86 ? 7.951 -4.072 -0.668 1.00 94.50 86 PHE A O 1
ATOM 670 N N . LEU A 1 87 ? 9.096 -2.309 -1.462 1.00 94.50 87 LEU A N 1
ATOM 671 C CA . LEU A 1 87 ? 8.584 -1.363 -0.469 1.00 94.50 87 LEU A CA 1
ATOM 672 C C . LEU A 1 87 ? 7.066 -1.191 -0.596 1.00 94.50 87 LEU A C 1
ATOM 674 O O . LEU A 1 87 ? 6.358 -1.233 0.406 1.00 94.50 87 LEU A O 1
ATOM 678 N N . GLN A 1 88 ? 6.554 -1.066 -1.822 1.00 95.69 88 GLN A N 1
ATOM 679 C CA . GLN A 1 88 ? 5.117 -0.986 -2.085 1.00 95.69 88 GLN A CA 1
ATOM 680 C C . GLN A 1 88 ? 4.377 -2.234 -1.580 1.00 95.69 88 GLN A C 1
ATOM 682 O O . GLN A 1 88 ? 3.360 -2.106 -0.898 1.00 95.69 88 GLN A O 1
ATOM 687 N N . MET A 1 89 ? 4.910 -3.428 -1.850 1.00 95.94 89 MET A N 1
ATOM 688 C CA . MET A 1 89 ? 4.360 -4.692 -1.358 1.00 95.94 89 MET A CA 1
ATOM 689 C C . MET A 1 89 ? 4.317 -4.738 0.175 1.00 95.94 89 MET A C 1
ATOM 691 O O . MET A 1 89 ? 3.283 -5.085 0.742 1.00 95.94 89 MET A O 1
ATOM 695 N N . MET A 1 90 ? 5.401 -4.338 0.847 1.00 95.50 90 MET A N 1
ATOM 696 C CA . MET A 1 90 ? 5.472 -4.285 2.312 1.00 95.50 90 MET A CA 1
ATOM 697 C C . MET A 1 90 ? 4.452 -3.316 2.918 1.00 95.50 90 MET A C 1
ATOM 699 O O . MET A 1 90 ? 3.778 -3.671 3.884 1.00 95.50 90 MET A O 1
ATOM 703 N N . ILE A 1 91 ? 4.287 -2.127 2.331 1.00 95.06 91 ILE A N 1
ATOM 704 C CA . ILE A 1 91 ? 3.325 -1.120 2.802 1.00 95.06 91 ILE A CA 1
ATOM 705 C C . ILE A 1 91 ? 1.884 -1.639 2.682 1.00 95.06 91 ILE A C 1
ATOM 707 O O . ILE A 1 91 ? 1.124 -1.561 3.648 1.00 95.06 91 ILE A O 1
ATOM 711 N N . VAL A 1 92 ? 1.505 -2.207 1.529 1.00 96.00 92 VAL A N 1
ATOM 712 C CA . VAL A 1 92 ? 0.148 -2.754 1.319 1.00 96.00 92 VAL A CA 1
ATOM 713 C C . VAL A 1 92 ? -0.128 -3.940 2.234 1.00 96.00 92 VAL A C 1
ATOM 715 O O . VAL A 1 92 ? -1.228 -4.051 2.779 1.00 96.00 92 VAL A O 1
ATOM 718 N N . LEU A 1 93 ? 0.862 -4.813 2.431 1.00 95.56 93 LEU A N 1
ATOM 719 C CA . LEU A 1 93 ? 0.727 -5.961 3.319 1.00 95.56 93 LEU A CA 1
ATOM 720 C C . LEU A 1 93 ? 0.518 -5.506 4.769 1.00 95.56 93 LEU A C 1
ATOM 722 O O . LEU A 1 93 ? -0.426 -5.953 5.416 1.00 95.56 93 LEU A O 1
ATOM 726 N N . ALA A 1 94 ? 1.338 -4.571 5.258 1.00 94.62 94 ALA A N 1
ATOM 727 C CA . ALA A 1 94 ? 1.199 -4.015 6.603 1.00 94.62 94 ALA A CA 1
ATOM 728 C C . ALA A 1 94 ? -0.174 -3.352 6.805 1.00 94.62 94 ALA A C 1
ATOM 730 O O . ALA A 1 94 ? -0.847 -3.614 7.803 1.00 94.62 94 ALA A O 1
ATOM 731 N N . ALA A 1 95 ? -0.632 -2.557 5.834 1.00 93.69 95 ALA A N 1
ATOM 732 C CA . ALA A 1 95 ? -1.950 -1.925 5.873 1.00 93.69 95 ALA A CA 1
ATOM 733 C C . ALA A 1 95 ? -3.092 -2.951 5.911 1.00 93.69 95 ALA A C 1
ATOM 735 O O . ALA A 1 95 ? -4.054 -2.781 6.661 1.00 93.69 95 ALA A O 1
ATOM 736 N N . SER A 1 96 ? -2.969 -4.037 5.144 1.00 94.50 96 SER A N 1
ATOM 737 C CA . SER A 1 96 ? -3.982 -5.096 5.077 1.00 94.50 96 SER A CA 1
ATOM 738 C C . SER A 1 96 ? -4.065 -5.908 6.367 1.00 94.50 96 SER A C 1
ATOM 740 O O . SER A 1 96 ? -5.160 -6.266 6.809 1.00 94.50 96 SER A O 1
ATOM 742 N N . VAL A 1 97 ? -2.926 -6.142 7.026 1.00 93.69 97 VAL A N 1
ATOM 743 C CA . VAL A 1 97 ? -2.883 -6.764 8.356 1.00 93.69 97 VAL A CA 1
ATOM 744 C C . VAL A 1 97 ? -3.566 -5.865 9.385 1.00 93.69 97 VAL A C 1
ATOM 746 O O . VAL A 1 97 ? -4.469 -6.327 10.082 1.00 93.69 97 VAL A O 1
ATOM 749 N N . VAL A 1 98 ? -3.211 -4.576 9.439 1.00 92.00 98 VAL A N 1
ATOM 750 C CA . VAL A 1 98 ? -3.832 -3.610 10.365 1.00 92.00 98 VAL A CA 1
ATOM 751 C C . VAL A 1 98 ? -5.343 -3.521 10.131 1.00 92.00 98 VAL A C 1
ATOM 753 O O . VAL A 1 98 ? -6.118 -3.631 11.081 1.00 92.00 98 VAL A O 1
ATOM 756 N N . GLY A 1 99 ? -5.779 -3.413 8.874 1.00 90.19 99 GLY A N 1
ATOM 757 C CA . GLY A 1 99 ? -7.198 -3.377 8.521 1.00 90.19 99 GLY A CA 1
ATOM 758 C C . GLY A 1 99 ? -7.955 -4.644 8.908 1.00 90.19 99 GLY A C 1
ATOM 759 O O . GLY A 1 99 ? -9.091 -4.566 9.383 1.00 90.19 99 GLY A O 1
ATOM 760 N N . THR A 1 100 ? -7.322 -5.812 8.780 1.00 92.12 100 THR A N 1
ATOM 761 C CA . THR A 1 100 ? -7.904 -7.087 9.222 1.00 92.12 100 THR A CA 1
ATOM 762 C C . THR A 1 100 ? -8.073 -7.119 10.738 1.00 92.12 100 THR A C 1
ATOM 764 O O . THR A 1 100 ? -9.155 -7.460 11.214 1.00 92.12 100 THR A O 1
ATOM 767 N N . VAL A 1 101 ? -7.046 -6.714 11.494 1.00 91.00 101 VAL A N 1
ATOM 768 C CA . VAL A 1 101 ? -7.096 -6.671 12.964 1.00 91.00 101 VAL A CA 1
ATOM 769 C C . VAL A 1 101 ? -8.204 -5.735 13.444 1.00 91.00 101 VAL A C 1
ATOM 771 O O . VAL A 1 101 ? -9.006 -6.141 14.279 1.00 91.00 101 VAL A O 1
ATOM 774 N N . ILE A 1 102 ? -8.304 -4.523 12.884 1.00 86.12 102 ILE A N 1
ATOM 775 C CA . ILE A 1 102 ? -9.352 -3.555 13.250 1.00 86.12 102 ILE A CA 1
ATOM 776 C C . ILE A 1 102 ? -10.744 -4.113 12.928 1.00 86.12 102 ILE A C 1
ATOM 778 O O . ILE A 1 102 ? -11.644 -4.033 13.762 1.00 86.12 102 ILE A O 1
ATOM 782 N N . SER A 1 103 ? -10.914 -4.721 11.750 1.00 87.50 103 SER A N 1
ATOM 783 C CA . SER A 1 103 ? -12.199 -5.292 11.326 1.00 87.50 103 SER A CA 1
ATOM 784 C C . SER A 1 103 ? -12.663 -6.403 12.275 1.00 87.50 103 SER A C 1
ATOM 786 O O . SER A 1 103 ? -13.802 -6.394 12.737 1.00 87.50 103 SER A O 1
ATOM 788 N N . VAL A 1 104 ? -11.774 -7.342 12.618 1.00 89.00 104 VAL A N 1
ATOM 789 C CA . VAL A 1 104 ? -12.096 -8.455 13.527 1.00 89.00 104 VAL A CA 1
ATOM 790 C C . VAL A 1 104 ? -12.321 -7.959 14.956 1.00 89.00 104 VAL A C 1
ATOM 792 O O . VAL A 1 104 ? -13.273 -8.393 15.604 1.00 89.00 104 VAL A O 1
ATOM 795 N N . ALA A 1 105 ? -11.497 -7.022 15.436 1.00 86.44 105 ALA A N 1
ATOM 796 C CA . ALA A 1 105 ? -11.653 -6.433 16.763 1.00 86.44 105 ALA A CA 1
ATOM 797 C C . ALA A 1 105 ? -12.999 -5.709 16.911 1.00 86.44 105 ALA A C 1
ATOM 799 O O . ALA A 1 105 ? -13.660 -5.862 17.936 1.00 86.44 105 ALA A O 1
ATOM 800 N N . PHE A 1 106 ? -13.438 -4.977 15.881 1.00 81.44 106 PHE A N 1
ATOM 801 C CA . PHE A 1 106 ? -14.739 -4.309 15.882 1.00 81.44 106 PHE A CA 1
ATOM 802 C C . PHE A 1 106 ? -15.897 -5.307 15.935 1.00 81.44 106 PHE A C 1
ATOM 804 O O . PHE A 1 106 ? -16.802 -5.136 16.748 1.00 81.44 106 PHE A O 1
ATOM 811 N N . LYS A 1 107 ? -15.847 -6.378 15.127 1.00 85.31 107 LYS A N 1
ATOM 812 C CA . LYS A 1 107 ? -16.870 -7.432 15.167 1.00 85.31 107 LYS A CA 1
ATOM 813 C C . LYS A 1 107 ? -16.975 -8.048 16.563 1.00 85.31 107 LYS A C 1
ATOM 815 O O . LYS A 1 107 ? -18.063 -8.117 17.123 1.00 85.31 107 LYS A O 1
ATOM 820 N N . TYR A 1 108 ? -15.837 -8.428 17.143 1.00 85.06 108 TYR A N 1
ATOM 821 C CA . TYR A 1 108 ? -15.800 -9.014 18.480 1.00 85.06 108 TYR A CA 1
ATOM 822 C C . TYR A 1 108 ? -16.335 -8.052 19.552 1.00 85.06 108 TYR A C 1
ATOM 824 O O . TYR A 1 108 ? -17.125 -8.453 20.403 1.00 85.06 108 TYR A O 1
ATOM 832 N N . ALA A 1 109 ? -15.938 -6.777 19.501 1.00 80.44 109 ALA A N 1
ATOM 833 C CA . ALA A 1 109 ? -16.383 -5.771 20.461 1.00 80.44 109 ALA A CA 1
ATOM 834 C C . ALA A 1 109 ? -17.887 -5.470 20.353 1.00 80.44 109 ALA A C 1
ATOM 836 O O . ALA A 1 109 ? -18.544 -5.294 21.378 1.00 80.44 109 ALA A O 1
ATOM 837 N N . ALA A 1 110 ? -18.436 -5.434 19.136 1.00 75.62 110 ALA A N 1
ATOM 838 C CA . ALA A 1 110 ? -19.852 -5.162 18.909 1.00 75.62 110 ALA A CA 1
ATOM 839 C C . ALA A 1 110 ? -20.753 -6.344 19.310 1.00 75.62 110 ALA A C 1
ATOM 841 O O . ALA A 1 110 ? -21.811 -6.135 19.896 1.00 75.62 110 ALA A O 1
ATOM 842 N N . GLU A 1 111 ? -20.319 -7.583 19.060 1.00 81.44 111 GLU A N 1
ATOM 843 C CA . GLU A 1 111 ? -21.086 -8.795 19.393 1.00 81.44 111 GLU A CA 1
ATOM 844 C C . GLU A 1 111 ? -20.947 -9.224 20.866 1.00 81.44 111 GLU A C 1
ATOM 846 O O . GLU A 1 111 ? -21.716 -10.054 21.353 1.00 81.44 111 GLU A O 1
ATOM 851 N N . ALA A 1 112 ? -19.996 -8.653 21.614 1.00 77.62 112 ALA A N 1
ATOM 852 C CA . ALA A 1 112 ? -19.819 -8.946 23.037 1.00 77.62 112 ALA A CA 1
ATOM 853 C C . ALA A 1 112 ? -21.023 -8.514 23.903 1.00 77.62 112 ALA A C 1
ATOM 855 O O . ALA A 1 112 ? -21.242 -9.076 24.978 1.00 77.62 112 ALA A O 1
ATOM 856 N N . GLN A 1 113 ? -21.822 -7.546 23.444 1.00 70.94 113 GLN A N 1
ATOM 857 C CA . GLN A 1 113 ? -23.017 -7.061 24.140 1.00 70.94 113 GLN A CA 1
ATOM 858 C C . GLN A 1 113 ? -24.202 -8.012 23.888 1.00 70.94 113 GLN A C 1
ATOM 860 O O . GLN A 1 113 ? -25.051 -7.774 23.027 1.00 70.94 113 GLN A O 1
ATOM 865 N N . ARG A 1 114 ? -24.261 -9.116 24.645 1.00 57.25 114 ARG A N 1
ATOM 866 C CA . ARG A 1 114 ? -25.299 -10.159 24.497 1.00 57.25 114 ARG A CA 1
ATOM 867 C C . ARG A 1 114 ? -26.727 -9.676 24.762 1.00 57.25 114 ARG A C 1
ATOM 869 O O . ARG A 1 114 ? -27.662 -10.302 24.276 1.00 57.25 114 ARG A O 1
ATOM 876 N N . GLU A 1 115 ? -26.886 -8.568 25.482 1.00 60.47 115 GLU A N 1
ATOM 877 C CA . GLU A 1 115 ? -28.189 -7.987 25.823 1.00 60.47 115 GLU A CA 1
ATOM 878 C C . GLU A 1 115 ? -28.953 -7.466 24.588 1.00 60.47 115 GLU A C 1
ATOM 880 O O . GLU A 1 115 ? -30.179 -7.428 24.599 1.00 60.47 115 GLU A O 1
ATOM 885 N N . LEU A 1 116 ? -28.251 -7.081 23.510 1.00 61.47 116 LEU A N 1
ATOM 886 C CA . LEU A 1 116 ? -28.873 -6.446 22.339 1.00 61.47 116 LEU A CA 1
ATOM 887 C C . LEU A 1 116 ? -29.051 -7.370 21.119 1.00 61.47 116 LEU A C 1
ATOM 889 O O . LEU A 1 116 ? -29.677 -6.953 20.150 1.00 61.47 116 LEU A O 1
ATOM 893 N N . ASN A 1 117 ? -28.556 -8.615 21.142 1.00 71.81 117 ASN A N 1
ATOM 894 C CA . ASN A 1 117 ? -28.646 -9.567 20.015 1.00 71.81 117 ASN A CA 1
ATOM 895 C C . ASN A 1 117 ? -28.315 -8.938 18.636 1.00 71.81 117 ASN A C 1
ATOM 897 O O . ASN A 1 117 ? -29.000 -9.176 17.639 1.00 71.81 117 ASN A O 1
ATOM 901 N N . ILE A 1 118 ? -27.277 -8.097 18.579 1.00 74.25 118 ILE A N 1
ATOM 902 C CA . ILE A 1 118 ? -26.835 -7.437 17.346 1.00 74.25 118 ILE A CA 1
ATOM 903 C C . ILE A 1 118 ? -25.767 -8.311 16.689 1.00 74.25 118 ILE A C 1
ATOM 905 O O . ILE A 1 118 ? -24.727 -8.577 17.287 1.00 74.25 118 ILE A O 1
ATOM 909 N N . HIS A 1 119 ? -26.019 -8.738 15.452 1.00 76.62 119 HIS A N 1
ATOM 910 C CA . HIS A 1 119 ? -25.021 -9.392 14.606 1.00 76.62 119 HIS A CA 1
ATOM 911 C C . HIS A 1 119 ? -24.357 -8.341 13.714 1.00 76.62 119 HIS A C 1
ATOM 913 O O . HIS A 1 119 ? -25.057 -7.552 13.073 1.00 76.62 119 HIS A O 1
ATOM 919 N N . VAL A 1 120 ? -23.022 -8.307 13.683 1.00 77.94 120 VAL A N 1
ATOM 920 C CA . VAL A 1 120 ? -22.278 -7.345 12.861 1.00 77.94 120 VAL A CA 1
ATOM 921 C C . VAL A 1 120 ? -21.572 -8.078 11.734 1.00 77.94 120 VAL A C 1
ATOM 923 O O . VAL A 1 120 ? -20.565 -8.767 11.919 1.00 77.94 120 VAL A O 1
ATOM 926 N N . ASP A 1 121 ? -22.085 -7.867 10.528 1.00 80.56 121 ASP A N 1
ATOM 927 C CA . ASP A 1 121 ? -21.460 -8.365 9.317 1.00 80.56 121 ASP A CA 1
ATOM 928 C C . ASP A 1 121 ? -20.349 -7.429 8.844 1.00 80.56 121 ASP A C 1
ATOM 930 O O . ASP A 1 121 ? -20.528 -6.222 8.658 1.00 80.56 121 ASP A O 1
ATOM 934 N N . LEU A 1 122 ? -19.174 -8.011 8.612 1.00 81.31 122 LEU A N 1
ATOM 935 C CA . LEU A 1 122 ? -18.064 -7.305 7.991 1.00 81.31 122 LEU A CA 1
ATOM 936 C C . LEU A 1 122 ? -18.377 -7.078 6.514 1.00 81.31 122 LEU A C 1
ATOM 938 O O . LEU A 1 122 ? -18.800 -7.988 5.801 1.00 81.31 122 LEU A O 1
ATOM 942 N N . GLY A 1 123 ? -18.108 -5.867 6.027 1.00 82.56 123 GLY A N 1
ATOM 943 C CA . GLY A 1 123 ? -18.259 -5.542 4.614 1.00 82.56 123 GLY A CA 1
ATOM 944 C C . GLY A 1 123 ? -17.326 -6.387 3.745 1.00 82.56 123 GLY A C 1
ATOM 945 O O . GLY A 1 123 ? -16.171 -6.018 3.532 1.00 82.56 123 GLY A O 1
ATOM 946 N N . VAL A 1 124 ? -17.839 -7.489 3.187 1.00 86.25 124 VAL A N 1
ATOM 947 C CA . VAL A 1 124 ? -17.074 -8.448 2.363 1.00 86.25 124 VAL A CA 1
ATOM 948 C C . VAL A 1 124 ? -16.332 -7.744 1.228 1.00 86.25 124 VAL A C 1
ATOM 950 O O . VAL A 1 124 ? -15.178 -8.055 0.953 1.00 86.25 124 VAL A O 1
ATOM 953 N N . LYS A 1 125 ? -16.958 -6.734 0.611 1.00 89.00 125 LYS A N 1
ATOM 954 C CA . LYS A 1 125 ? -16.360 -5.948 -0.479 1.00 89.00 125 LYS A CA 1
ATOM 955 C C . LYS A 1 125 ? -15.049 -5.275 -0.058 1.00 89.00 125 LYS A C 1
ATOM 957 O O . LYS A 1 125 ? -14.070 -5.368 -0.788 1.00 89.00 125 LYS A O 1
ATOM 962 N N . MET A 1 126 ? -15.010 -4.634 1.113 1.00 87.38 126 MET A N 1
ATOM 963 C CA . MET A 1 126 ? -13.799 -3.973 1.616 1.00 87.38 126 MET A CA 1
ATOM 964 C C . MET A 1 126 ? -12.693 -4.997 1.871 1.00 87.38 126 MET A C 1
ATOM 966 O O . MET A 1 126 ? -11.554 -4.807 1.452 1.00 87.38 126 MET A O 1
ATOM 970 N N . TRP A 1 127 ? -13.055 -6.108 2.512 1.00 88.44 127 TRP A N 1
ATOM 971 C CA . TRP A 1 127 ? -12.111 -7.157 2.877 1.00 88.44 127 TRP A CA 1
ATOM 972 C C . TRP A 1 127 ? -11.496 -7.829 1.642 1.00 88.44 127 TRP A C 1
ATOM 974 O O . TRP A 1 127 ? -10.279 -7.970 1.552 1.00 88.44 127 TRP A O 1
ATOM 984 N N . VAL A 1 128 ? -12.321 -8.155 0.643 1.00 93.31 128 VAL A N 1
ATOM 985 C CA . VAL A 1 128 ? -11.866 -8.731 -0.630 1.00 93.31 128 VAL A CA 1
ATOM 986 C C . VAL A 1 128 ? -10.951 -7.763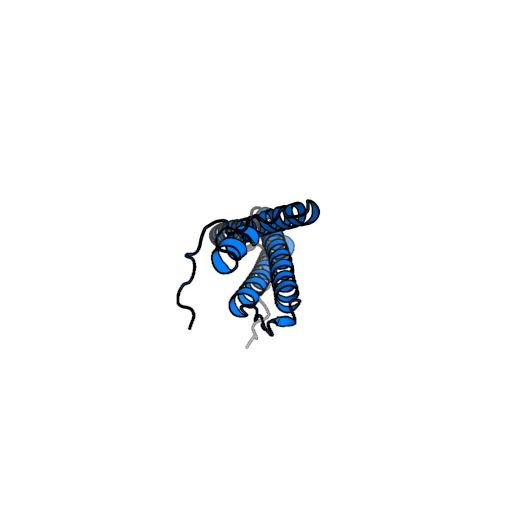 -1.380 1.00 93.31 128 VAL A C 1
ATOM 988 O O . VAL A 1 128 ? -9.878 -8.172 -1.811 1.00 93.31 128 VAL A O 1
ATOM 991 N N . LEU A 1 129 ? -11.328 -6.485 -1.512 1.00 91.06 129 LEU A N 1
ATOM 992 C CA . LEU A 1 129 ? -10.521 -5.495 -2.240 1.00 91.06 129 LEU A CA 1
ATOM 993 C C . LEU A 1 129 ? -9.144 -5.279 -1.601 1.00 91.06 129 LEU A C 1
ATOM 995 O O . LEU A 1 129 ? -8.149 -5.153 -2.311 1.00 91.06 129 LEU A O 1
ATOM 999 N N . MET A 1 130 ? -9.077 -5.286 -0.272 1.00 92.50 130 MET A N 1
ATOM 1000 C CA . MET A 1 130 ? -7.840 -5.131 0.490 1.00 92.50 130 MET A CA 1
ATOM 1001 C C . MET A 1 130 ? -6.846 -6.277 0.231 1.00 92.50 130 MET A C 1
ATOM 1003 O O . MET A 1 130 ? -5.683 -6.052 -0.116 1.00 92.50 130 MET A O 1
ATOM 1007 N N . TRP A 1 131 ? -7.308 -7.524 0.339 1.00 94.56 131 TRP A N 1
ATOM 1008 C CA . TRP A 1 131 ? -6.464 -8.696 0.087 1.00 94.56 131 TRP A CA 1
ATOM 1009 C C . TRP A 1 131 ? -6.132 -8.875 -1.395 1.00 94.56 131 TRP A C 1
ATOM 1011 O O . TRP A 1 131 ? -5.025 -9.287 -1.735 1.00 94.56 131 TRP A O 1
ATOM 1021 N N . LEU A 1 132 ? -7.044 -8.492 -2.286 1.00 95.56 132 LEU A N 1
ATOM 1022 C CA . LEU A 1 132 ? -6.804 -8.475 -3.726 1.00 95.56 132 LEU A CA 1
ATOM 1023 C C . LEU A 1 132 ? -5.726 -7.445 -4.104 1.00 95.56 132 LEU A C 1
ATOM 1025 O O . LEU A 1 132 ? -4.832 -7.762 -4.888 1.00 95.56 132 LEU A O 1
ATOM 1029 N N . ALA A 1 133 ? -5.729 -6.260 -3.484 1.00 94.06 133 ALA A N 1
ATOM 1030 C CA . ALA A 1 133 ? -4.652 -5.282 -3.639 1.00 94.06 133 ALA A CA 1
ATOM 1031 C C . ALA A 1 133 ? -3.296 -5.834 -3.163 1.00 94.06 133 ALA A C 1
ATOM 1033 O O . ALA A 1 133 ? -2.275 -5.608 -3.815 1.00 94.06 133 ALA A O 1
ATOM 1034 N N . THR A 1 134 ? -3.287 -6.607 -2.072 1.00 95.31 134 THR A N 1
ATOM 1035 C CA . THR A 1 134 ? -2.084 -7.314 -1.598 1.00 95.31 134 THR A CA 1
ATOM 1036 C C . THR A 1 134 ? -1.617 -8.371 -2.602 1.00 95.31 134 THR A C 1
ATOM 1038 O O . THR A 1 134 ? -0.429 -8.477 -2.889 1.00 95.31 134 THR A O 1
ATOM 1041 N N . GLY A 1 135 ? -2.540 -9.125 -3.203 1.00 95.81 135 GLY A N 1
ATOM 1042 C CA . GLY A 1 135 ? -2.206 -10.081 -4.261 1.00 95.81 135 GLY A CA 1
ATOM 1043 C C . GLY A 1 135 ? -1.541 -9.406 -5.464 1.00 95.81 135 GLY A C 1
ATOM 1044 O O . GLY A 1 135 ? -0.510 -9.870 -5.954 1.00 95.81 135 GLY A O 1
ATOM 1045 N N . PHE A 1 136 ? -2.077 -8.264 -5.903 1.00 94.94 136 PHE A N 1
ATOM 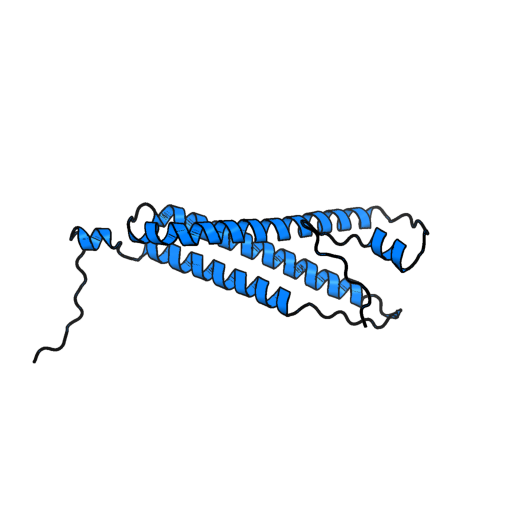1046 C CA . PHE A 1 136 ? -1.488 -7.498 -7.001 1.00 94.94 136 PHE A CA 1
ATOM 1047 C C . PHE A 1 136 ? -0.138 -6.864 -6.655 1.00 94.94 136 PHE A C 1
ATOM 1049 O O . PHE A 1 136 ? 0.728 -6.811 -7.527 1.00 94.94 136 PHE A O 1
ATOM 1056 N N . SER A 1 137 ? 0.089 -6.429 -5.413 1.00 95.06 137 SER A N 1
ATOM 1057 C CA . SER A 1 137 ? 1.391 -5.888 -5.000 1.00 95.06 137 SER A CA 1
ATOM 1058 C C . SER A 1 137 ? 2.481 -6.964 -4.971 1.00 95.06 137 SER A C 1
ATOM 1060 O O . SER A 1 137 ? 3.587 -6.741 -5.467 1.00 95.06 137 SER A O 1
ATOM 1062 N N . VAL A 1 138 ? 2.153 -8.168 -4.493 1.00 95.19 138 VAL A N 1
ATOM 1063 C CA . VAL A 1 138 ? 3.053 -9.333 -4.537 1.00 95.19 138 VAL A CA 1
ATOM 1064 C C . VAL A 1 138 ? 3.373 -9.715 -5.983 1.00 95.19 138 VAL A C 1
ATOM 1066 O O . VAL A 1 138 ? 4.537 -9.939 -6.322 1.00 95.19 138 VAL A O 1
ATOM 1069 N N . TRP A 1 139 ? 2.366 -9.728 -6.862 1.00 94.12 139 TRP A N 1
ATOM 1070 C CA . TRP A 1 139 ? 2.570 -9.981 -8.290 1.00 94.12 139 TRP A CA 1
ATOM 1071 C C . TRP A 1 139 ? 3.478 -8.928 -8.938 1.00 94.12 139 TRP A C 1
ATOM 1073 O O . TRP A 1 139 ? 4.408 -9.269 -9.672 1.00 94.12 139 TRP A O 1
ATOM 1083 N N . ALA A 1 140 ? 3.252 -7.646 -8.644 1.00 92.38 140 ALA A N 1
ATOM 1084 C CA . ALA A 1 140 ? 4.071 -6.553 -9.158 1.00 92.38 140 ALA A CA 1
ATOM 1085 C C . ALA A 1 140 ? 5.543 -6.691 -8.736 1.00 92.38 140 ALA A C 1
ATOM 1087 O O . ALA A 1 140 ? 6.433 -6.507 -9.575 1.00 92.38 140 ALA A O 1
ATOM 1088 N N . PHE A 1 141 ? 5.804 -7.066 -7.479 1.00 93.5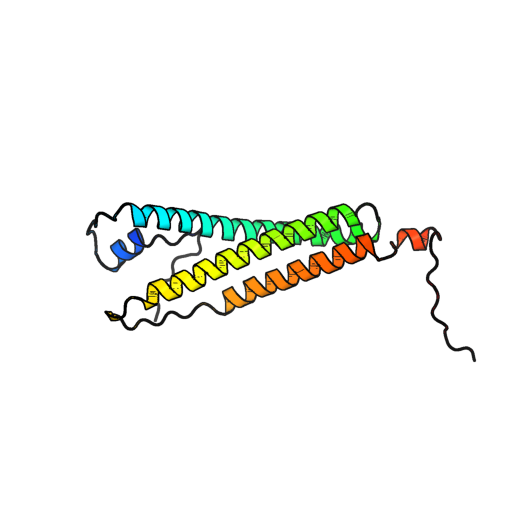0 141 PHE A N 1
ATOM 1089 C CA . PHE A 1 141 ? 7.152 -7.350 -6.986 1.00 93.50 141 PHE A CA 1
ATOM 1090 C C . PHE A 1 141 ? 7.785 -8.564 -7.681 1.00 93.50 141 PHE A C 1
ATOM 1092 O O . PHE A 1 141 ? 8.940 -8.494 -8.108 1.00 93.50 141 PHE A O 1
ATOM 1099 N N . ALA A 1 142 ? 7.042 -9.660 -7.863 1.00 92.00 142 ALA A N 1
ATOM 1100 C CA . ALA A 1 142 ? 7.535 -10.849 -8.562 1.00 92.00 142 ALA A CA 1
ATOM 1101 C C . ALA A 1 142 ? 7.956 -10.533 -10.011 1.00 92.00 142 ALA A C 1
ATOM 1103 O O . ALA A 1 142 ? 9.023 -10.946 -10.466 1.00 92.00 142 ALA A O 1
ATOM 1104 N N . VAL A 1 143 ? 7.162 -9.729 -10.724 1.00 89.00 143 VAL A N 1
ATOM 1105 C CA . VAL A 1 143 ? 7.471 -9.313 -12.100 1.00 89.00 143 VAL A CA 1
ATOM 1106 C C . VAL A 1 143 ? 8.710 -8.408 -12.151 1.00 89.00 143 VAL A C 1
ATOM 1108 O O . VAL A 1 143 ? 9.611 -8.647 -12.958 1.00 89.00 143 VAL A O 1
ATOM 1111 N N . HIS A 1 144 ? 8.808 -7.398 -11.282 1.00 89.81 144 HIS A N 1
ATOM 1112 C CA . HIS A 1 144 ? 9.954 -6.478 -11.278 1.00 89.81 144 HIS A CA 1
ATOM 1113 C C . HIS A 1 144 ? 11.256 -7.142 -10.807 1.00 89.81 144 HIS A C 1
ATOM 1115 O O . HIS A 1 144 ? 12.312 -6.893 -11.393 1.00 89.81 144 HIS A O 1
ATOM 1121 N N . SER A 1 145 ? 11.192 -8.038 -9.819 1.00 87.19 145 SER A N 1
ATOM 1122 C CA . SER A 1 145 ? 12.349 -8.830 -9.380 1.00 87.19 145 SER A CA 1
ATOM 1123 C C . SER A 1 145 ? 12.822 -9.810 -10.462 1.00 87.19 145 SER A C 1
ATOM 1125 O O . SER A 1 145 ? 14.024 -9.892 -10.726 1.00 87.19 145 SER A O 1
ATOM 1127 N N . GLY A 1 146 ? 11.903 -10.470 -11.176 1.00 84.38 146 GLY A N 1
ATOM 1128 C CA . GLY A 1 146 ? 12.229 -11.340 -12.311 1.00 84.38 146 GLY A CA 1
ATOM 1129 C C . GLY A 1 146 ? 12.923 -10.598 -13.458 1.00 84.38 146 GLY A C 1
ATOM 1130 O O . GLY A 1 146 ? 13.945 -11.064 -13.971 1.00 84.38 146 GLY A O 1
ATOM 1131 N N . MET A 1 147 ? 12.433 -9.401 -13.807 1.00 79.75 147 MET A N 1
ATOM 1132 C CA . MET A 1 147 ? 13.043 -8.557 -14.842 1.00 79.75 147 MET A CA 1
ATOM 1133 C C . MET A 1 147 ? 14.456 -8.080 -14.477 1.00 79.75 147 MET A C 1
ATOM 1135 O O . MET A 1 147 ? 15.294 -7.939 -15.366 1.00 79.75 147 MET A O 1
ATOM 1139 N N . GLY A 1 148 ? 14.725 -7.832 -13.191 1.00 74.00 148 GLY A N 1
ATOM 1140 C CA . GLY A 1 148 ? 16.033 -7.377 -12.716 1.00 74.00 148 GLY A CA 1
ATOM 1141 C C . GLY A 1 148 ? 17.075 -8.485 -12.558 1.00 74.00 148 GLY A C 1
ATOM 1142 O O . GLY A 1 148 ? 18.240 -8.261 -12.886 1.00 74.00 148 GLY A O 1
ATOM 1143 N N . CYS A 1 149 ? 16.667 -9.667 -12.086 1.00 72.38 149 CYS A N 1
ATOM 1144 C CA . CYS A 1 149 ? 17.587 -10.761 -11.759 1.00 72.38 149 CYS A CA 1
ATOM 1145 C C . CYS A 1 149 ? 17.754 -11.803 -12.878 1.00 72.38 149 CYS A C 1
ATOM 1147 O O . CYS A 1 149 ? 18.868 -12.283 -13.084 1.00 72.38 149 CYS A O 1
ATOM 1149 N N . CYS A 1 150 ? 16.685 -12.162 -13.601 1.00 70.56 150 CYS A N 1
ATOM 1150 C CA . CYS A 1 150 ? 16.664 -13.378 -14.430 1.00 70.56 150 CYS A CA 1
ATOM 1151 C C . CYS A 1 150 ? 16.392 -13.128 -15.922 1.00 70.56 150 CYS A C 1
ATOM 1153 O O . CYS A 1 150 ? 16.741 -13.966 -16.756 1.00 70.56 150 CYS A O 1
ATOM 1155 N N . CYS A 1 151 ? 15.790 -11.997 -16.295 1.00 69.50 151 CYS A N 1
ATOM 1156 C CA . CYS A 1 151 ? 15.466 -11.707 -17.693 1.00 69.50 151 CYS A CA 1
ATOM 1157 C C . CYS A 1 151 ? 16.592 -10.949 -18.416 1.00 69.50 151 CYS A C 1
ATOM 1159 O O . CYS A 1 151 ? 17.246 -10.065 -17.863 1.00 69.50 151 CYS A O 1
ATOM 1161 N N . THR A 1 152 ? 16.803 -11.260 -19.700 1.00 64.06 152 THR A N 1
ATOM 1162 C CA . THR A 1 152 ? 17.712 -10.478 -20.548 1.00 64.06 152 THR A CA 1
ATOM 1163 C C . THR A 1 152 ? 17.030 -9.166 -20.950 1.00 64.06 152 THR A C 1
ATOM 1165 O O . THR A 1 152 ? 15.883 -9.168 -21.397 1.00 64.06 152 THR A O 1
ATOM 1168 N N . SER A 1 153 ? 17.720 -8.031 -20.809 1.00 67.75 153 SER A N 1
ATOM 1169 C CA . SER A 1 153 ? 17.164 -6.742 -21.241 1.00 67.75 153 SER A CA 1
ATOM 1170 C C . SER A 1 153 ? 17.090 -6.685 -22.770 1.00 67.75 153 SER A C 1
ATOM 1172 O O . SER A 1 153 ? 18.003 -7.153 -23.458 1.00 67.75 153 SER A O 1
ATOM 1174 N N . ARG A 1 154 ? 16.048 -6.048 -23.329 1.00 67.31 154 ARG A N 1
ATOM 1175 C CA . ARG A 1 154 ? 15.930 -5.855 -24.789 1.00 67.31 154 ARG A CA 1
ATOM 1176 C C . ARG A 1 154 ? 17.133 -5.117 -25.382 1.00 67.31 154 ARG A C 1
ATOM 1178 O O . ARG A 1 154 ? 17.450 -5.318 -26.551 1.00 67.31 154 ARG A O 1
ATOM 1185 N N . ARG A 1 155 ? 17.822 -4.289 -24.591 1.00 66.25 155 ARG A N 1
ATOM 1186 C CA . ARG A 1 155 ? 19.059 -3.619 -25.010 1.00 66.25 155 ARG A CA 1
ATOM 1187 C C . ARG A 1 155 ? 20.207 -4.605 -25.237 1.00 66.25 155 ARG A C 1
ATOM 1189 O O . ARG A 1 155 ? 20.922 -4.454 -26.220 1.00 66.25 155 ARG A O 1
ATOM 1196 N N . ASP A 1 156 ? 20.356 -5.624 -24.390 1.00 67.19 156 ASP A N 1
ATOM 1197 C CA . ASP A 1 156 ? 21.405 -6.641 -24.565 1.00 67.19 156 ASP A CA 1
ATOM 1198 C C . ASP A 1 156 ? 21.164 -7.497 -25.823 1.00 67.19 156 ASP A C 1
ATOM 1200 O O . ASP A 1 156 ? 22.131 -7.929 -26.450 1.00 67.19 156 ASP A O 1
ATOM 1204 N N . LEU A 1 157 ? 19.897 -7.681 -26.223 1.00 70.12 157 LEU A N 1
ATOM 1205 C CA . LEU A 1 157 ? 19.528 -8.306 -27.502 1.00 70.12 157 LEU A CA 1
ATOM 1206 C C . LEU A 1 157 ? 19.807 -7.381 -28.696 1.00 70.12 157 LEU A C 1
ATOM 1208 O O . LEU A 1 157 ? 20.394 -7.819 -29.678 1.00 70.12 157 LEU A O 1
ATOM 1212 N N . ARG A 1 158 ? 19.435 -6.091 -28.614 1.00 69.56 158 ARG A N 1
ATOM 1213 C CA . ARG A 1 158 ? 19.676 -5.109 -29.694 1.00 69.56 158 ARG A CA 1
ATOM 1214 C C . ARG A 1 158 ? 21.162 -4.853 -29.962 1.00 69.56 158 ARG A C 1
ATOM 1216 O O . ARG A 1 158 ? 21.532 -4.653 -31.108 1.00 69.56 158 ARG A O 1
ATOM 1223 N N . ILE A 1 159 ? 21.996 -4.846 -28.920 1.00 73.62 159 ILE A N 1
ATOM 1224 C CA . ILE A 1 159 ? 23.455 -4.653 -29.032 1.00 73.62 159 ILE A CA 1
ATOM 1225 C C . ILE A 1 159 ? 24.161 -5.957 -29.468 1.00 73.62 159 ILE A C 1
ATOM 1227 O O . ILE A 1 159 ? 25.348 -5.944 -29.772 1.00 73.62 159 ILE A O 1
ATOM 1231 N N . GLY A 1 160 ? 23.455 -7.094 -29.507 1.00 69.94 160 GLY A N 1
ATOM 1232 C CA . GLY A 1 160 ? 24.034 -8.390 -29.879 1.00 69.94 160 GLY A CA 1
ATOM 1233 C C . GLY A 1 160 ? 24.906 -9.026 -28.792 1.00 69.94 160 GLY A C 1
ATOM 1234 O O . GLY A 1 160 ? 25.577 -10.021 -29.045 1.00 69.94 160 GLY A O 1
ATOM 1235 N N . ARG A 1 161 ? 24.886 -8.495 -27.558 1.00 70.00 161 ARG A N 1
ATOM 1236 C CA . ARG A 1 161 ? 25.622 -9.066 -26.415 1.00 70.00 161 ARG A CA 1
ATOM 1237 C C . ARG A 1 161 ? 25.048 -10.423 -25.992 1.00 70.00 161 ARG A C 1
ATOM 1239 O O . ARG A 1 161 ? 25.773 -11.257 -25.455 1.00 70.00 161 ARG A O 1
ATOM 1246 N N . ARG A 1 162 ? 23.750 -10.648 -26.220 1.00 66.50 162 ARG A N 1
ATOM 1247 C CA . ARG A 1 162 ? 23.111 -11.966 -26.132 1.00 66.50 162 ARG A CA 1
ATOM 1248 C C . ARG A 1 162 ? 22.247 -12.206 -27.365 1.00 66.50 162 ARG A C 1
ATOM 1250 O O . ARG A 1 162 ? 21.567 -11.298 -27.827 1.00 66.50 162 ARG A O 1
ATOM 1257 N N . VAL A 1 163 ? 22.247 -13.438 -27.857 1.00 69.44 163 VAL A N 1
ATOM 1258 C CA . VAL A 1 163 ? 21.412 -13.882 -28.978 1.00 69.44 163 VAL A CA 1
ATOM 1259 C C . VAL A 1 163 ? 20.160 -14.580 -28.452 1.00 69.44 163 VAL A C 1
ATOM 1261 O O . VAL A 1 163 ? 20.241 -15.379 -27.516 1.00 69.44 163 VAL A O 1
ATOM 1264 N N . VAL A 1 164 ? 18.996 -14.283 -29.040 1.00 72.81 164 VAL A N 1
ATOM 1265 C CA . VAL A 1 164 ? 17.797 -15.106 -28.831 1.00 72.81 164 VAL A CA 1
ATOM 1266 C C . VAL A 1 164 ? 18.105 -16.461 -29.451 1.00 72.81 164 VAL A C 1
ATOM 1268 O O . VAL A 1 164 ? 18.399 -16.549 -30.641 1.00 72.81 164 VAL A O 1
ATOM 1271 N N . ARG A 1 165 ? 18.112 -17.519 -28.638 1.00 70.56 165 ARG A N 1
ATOM 1272 C CA . ARG A 1 165 ? 18.281 -18.878 -29.147 1.00 70.56 165 ARG A CA 1
ATOM 1273 C C . ARG A 1 165 ? 16.973 -19.233 -29.854 1.00 70.56 165 ARG A C 1
ATOM 1275 O O . ARG A 1 165 ? 16.020 -19.624 -29.189 1.00 70.56 165 ARG A O 1
ATOM 1282 N N . GLU A 1 166 ? 16.917 -18.995 -31.164 1.00 65.38 166 GLU A N 1
ATOM 1283 C CA . GLU A 1 166 ? 15.809 -19.389 -32.037 1.00 65.38 166 GLU A CA 1
ATOM 1284 C C . GLU A 1 166 ? 15.514 -20.871 -31.764 1.00 65.38 166 GLU A C 1
ATOM 1286 O O . GLU A 1 166 ? 16.332 -21.754 -32.046 1.00 65.38 166 GLU A O 1
ATOM 1291 N N . GLY A 1 167 ? 14.394 -21.146 -31.096 1.00 56.19 167 GLY A N 1
ATOM 1292 C CA . GLY A 1 167 ? 13.944 -22.508 -30.870 1.00 56.19 167 GLY A CA 1
ATOM 1293 C C . GLY A 1 167 ? 13.697 -23.144 -32.228 1.00 56.19 167 GLY A C 1
ATOM 1294 O O . GLY A 1 167 ? 12.877 -22.640 -32.984 1.00 56.19 167 GLY A O 1
ATOM 1295 N N . ARG A 1 168 ? 14.452 -24.208 -32.529 1.00 50.91 168 ARG A N 1
ATOM 1296 C CA . ARG A 1 168 ? 14.312 -25.131 -33.668 1.00 50.91 168 ARG A CA 1
ATOM 1297 C C . ARG A 1 168 ? 12.899 -25.100 -34.280 1.00 50.91 168 ARG A C 1
ATOM 1299 O O . ARG A 1 168 ? 12.009 -25.825 -33.844 1.00 50.91 168 ARG A O 1
ATOM 1306 N N . GLY A 1 169 ? 12.727 -24.279 -35.312 1.00 50.06 169 GLY A N 1
ATOM 1307 C CA . GLY A 1 169 ? 11.649 -24.424 -36.276 1.00 50.06 169 GLY A CA 1
ATOM 1308 C C . GLY A 1 169 ? 11.931 -25.659 -37.125 1.00 50.06 169 GLY A C 1
ATOM 1309 O O . GLY A 1 169 ? 13.046 -25.842 -37.620 1.00 50.06 169 GLY A O 1
ATOM 1310 N N . VAL A 1 170 ? 10.931 -26.527 -37.212 1.00 52.09 170 VAL A N 1
ATOM 1311 C CA . VAL A 1 170 ? 10.856 -27.710 -38.072 1.00 52.09 170 VAL A CA 1
ATOM 1312 C C . VAL A 1 170 ? 11.382 -27.373 -39.474 1.00 52.09 170 VAL A C 1
ATOM 1314 O O . VAL A 1 170 ? 10.905 -26.437 -40.111 1.00 52.09 170 VAL A O 1
ATOM 1317 N N . ARG A 1 171 ? 12.395 -28.116 -39.937 1.00 45.09 171 ARG A N 1
ATOM 1318 C CA . ARG A 1 171 ? 12.775 -28.149 -41.355 1.00 45.09 171 ARG A CA 1
ATOM 1319 C C . ARG A 1 171 ? 11.819 -29.095 -42.074 1.00 45.09 171 ARG A C 1
ATOM 1321 O O . ARG A 1 171 ? 11.664 -30.202 -41.575 1.00 45.09 171 ARG A O 1
ATOM 1328 N N . GLY A 1 172 ? 11.310 -28.632 -43.220 1.00 41.88 172 GLY A N 1
ATOM 1329 C CA . GLY A 1 172 ? 11.020 -29.409 -44.436 1.00 41.88 172 GLY A CA 1
ATOM 1330 C C . GLY A 1 172 ? 10.136 -30.629 -44.284 1.00 41.88 172 GLY A C 1
ATOM 1331 O O . GLY A 1 172 ? 10.684 -31.674 -43.880 1.00 41.88 172 GLY A O 1
#

InterPro domains:
  IPR009571 Membrane protein SUR7/Rim9-like, fungi [PF06687] (3-141)
  IPR052413 SUR7 domain-containing protein [PTHR28019] (1-166)

pLDDT: mean 79.96, std 12.84, range [41.88, 96.0]

Organism: NCBI:txid2831512

Radius of gyration: 24.75 Å; chains: 1; bounding box: 60×44×78 Å

Sequence (172 aa):
GITFCSPPTTLYWFDPVTILTNELLSGATIALPSQIVTILTVLRIASQIMFGFFLTATLLSFVLIFLSPLAISSRWWSLPLAVVSFLQMMIVLAASVVGTVISVAFKYAAEAQRELNIHVDLGVKMWVLMWLATGFSVWAFAVHSGMGCCCTSRRDLRIGRRVVREGRGVRG

Foldseek 3Di:
DPPDDDDDDQLDADDPVVVCCVPPNVDDDDPDDPVVVVVSVVRSVLSSLLSVLVVVLVVLVVVLVVCVVVLLADLVSLVVSLVSLVVSLVSLVVSLVSVVVSQVVVQCVVVVPVVPPDHDDRPVVVNVVSVVVSVVSVVSSVVSVCSNPPDDRVNCCVVVVDDDPPPDDDDD